Protein AF-D2C4S4-F1 (afdb_monomer_lite)

Organism: Thermotoga petrophila (strain ATCC BAA-489 / DSM 13996 / JCM 10882 / RKU-10) (NCBI:txid590168)

InterPro domains:
  I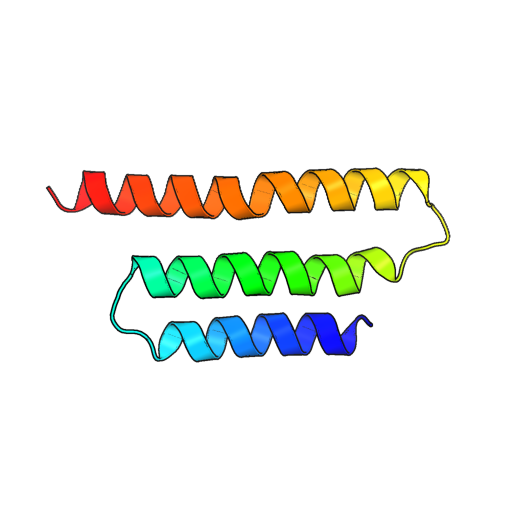PR005133 Na+/H+ antiporter subunit G [PF03334] (2-72)

Structure (mmCIF, N/CA/C/O backbone):
data_AF-D2C4S4-F1
#
_entry.id   AF-D2C4S4-F1
#
loop_
_atom_site.group_PDB
_atom_site.id
_atom_site.type_symbol
_atom_site.label_atom_id
_atom_site.label_alt_id
_atom_site.label_comp_id
_atom_site.label_asym_id
_atom_site.label_entity_id
_atom_site.label_seq_id
_atom_site.pdbx_PDB_ins_code
_atom_site.Cartn_x
_atom_site.Cartn_y
_atom_site.Cartn_z
_atom_site.occupancy
_atom_site.B_iso_or_equiv
_atom_site.auth_seq_id
_atom_site.auth_comp_id
_atom_site.auth_asym_id
_atom_site.auth_atom_id
_atom_site.pdbx_PDB_model_num
ATOM 1 N N . MET A 1 1 ? 7.531 -11.425 -9.079 1.00 86.25 1 MET A N 1
ATOM 2 C CA . MET A 1 1 ? 7.285 -10.321 -8.124 1.00 86.25 1 MET A CA 1
ATOM 3 C C . MET A 1 1 ? 5.808 -9.984 -8.006 1.00 86.25 1 MET A C 1
ATOM 5 O O . MET A 1 1 ? 5.319 -9.968 -6.887 1.00 86.25 1 MET A O 1
ATOM 9 N N . ILE A 1 2 ? 5.073 -9.850 -9.118 1.00 93.50 2 ILE A N 1
ATOM 10 C CA . ILE A 1 2 ? 3.627 -9.554 -9.097 1.00 93.50 2 ILE A CA 1
ATOM 11 C C . ILE A 1 2 ? 2.832 -10.535 -8.218 1.00 93.50 2 ILE A C 1
ATOM 13 O O . ILE A 1 2 ? 2.146 -10.099 -7.302 1.00 93.50 2 ILE A O 1
ATOM 17 N N . TYR A 1 3 ? 2.976 -11.852 -8.421 1.00 95.31 3 TYR A N 1
ATOM 18 C CA . TYR A 1 3 ? 2.260 -12.851 -7.610 1.00 95.31 3 TYR A CA 1
ATOM 19 C C . TYR A 1 3 ? 2.572 -12.757 -6.111 1.00 95.31 3 TYR A C 1
ATOM 21 O O . TYR A 1 3 ? 1.673 -12.907 -5.294 1.00 95.31 3 TYR A O 1
ATOM 29 N N . ILE A 1 4 ? 3.826 -12.465 -5.750 1.00 95.50 4 ILE A N 1
ATOM 30 C CA . ILE A 1 4 ? 4.239 -12.274 -4.352 1.00 95.50 4 ILE A CA 1
ATOM 31 C C . ILE A 1 4 ? 3.547 -11.037 -3.776 1.00 95.50 4 ILE A C 1
ATOM 33 O O . ILE A 1 4 ? 3.008 -11.107 -2.677 1.00 95.50 4 ILE A O 1
ATOM 37 N N . GLY A 1 5 ? 3.511 -9.937 -4.535 1.00 96.19 5 GLY A N 1
ATOM 38 C CA . GLY A 1 5 ? 2.807 -8.719 -4.141 1.00 96.19 5 GLY A CA 1
ATOM 39 C C . GLY A 1 5 ? 1.317 -8.963 -3.908 1.00 96.19 5 GLY A C 1
ATOM 40 O O . GLY A 1 5 ? 0.805 -8.621 -2.849 1.00 96.19 5 GLY A O 1
ATOM 41 N N . VAL A 1 6 ? 0.642 -9.641 -4.839 1.00 96.81 6 VAL A N 1
ATOM 42 C CA . VAL A 1 6 ? -0.789 -9.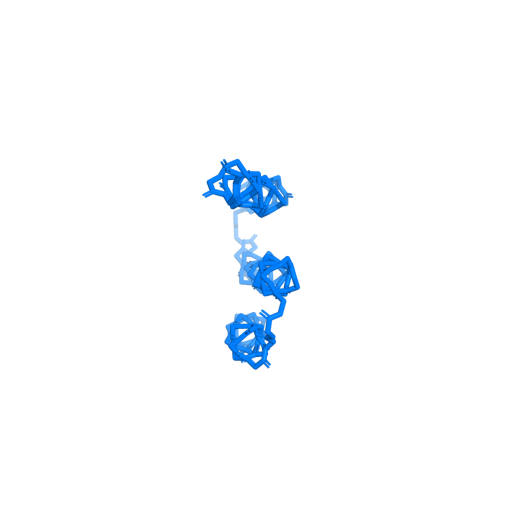973 -4.715 1.00 96.81 6 VAL A CA 1
ATOM 43 C C . VAL A 1 6 ? -1.057 -10.888 -3.518 1.00 96.81 6 VAL A C 1
ATOM 45 O O . VAL A 1 6 ? -1.980 -10.633 -2.746 1.00 96.81 6 VAL A O 1
ATOM 48 N N . VAL A 1 7 ? -0.244 -11.932 -3.327 1.00 97.19 7 VAL A N 1
ATOM 49 C CA . VAL A 1 7 ? -0.370 -12.836 -2.173 1.00 97.19 7 VAL A CA 1
ATOM 50 C C . VAL A 1 7 ? -0.154 -12.080 -0.866 1.00 97.19 7 VAL A C 1
ATOM 52 O O . VAL A 1 7 ? -0.903 -12.298 0.082 1.00 97.19 7 VAL A O 1
ATOM 55 N N . LEU A 1 8 ? 0.820 -11.169 -0.813 1.00 96.06 8 LEU A N 1
ATOM 56 C CA . LEU A 1 8 ? 1.068 -10.349 0.367 1.00 96.06 8 LEU A CA 1
ATOM 57 C C . LEU A 1 8 ? -0.161 -9.495 0.701 1.00 96.06 8 LEU A C 1
ATOM 59 O O . LEU A 1 8 ? -0.668 -9.609 1.811 1.00 96.06 8 LEU A O 1
ATOM 63 N N . MET A 1 9 ? -0.694 -8.740 -0.268 1.00 96.38 9 MET A N 1
ATOM 64 C CA . MET A 1 9 ? -1.90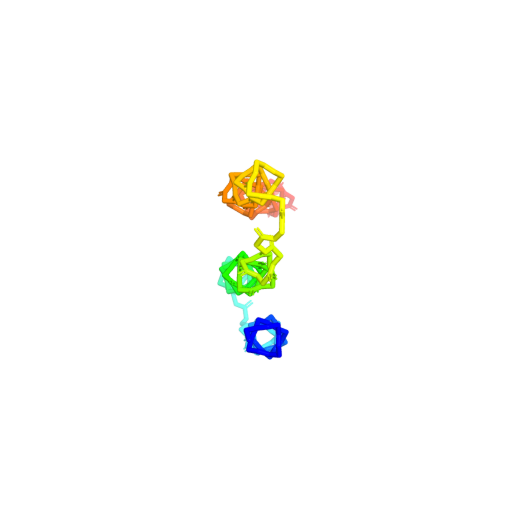8 -7.917 -0.107 1.00 96.38 9 MET A CA 1
ATOM 65 C C . MET A 1 9 ? -3.105 -8.739 0.383 1.00 96.38 9 MET A C 1
ATOM 67 O O . MET A 1 9 ? -3.815 -8.343 1.313 1.00 96.38 9 MET A O 1
ATOM 71 N N . PHE A 1 10 ? -3.293 -9.926 -0.195 1.00 97.12 10 PHE A N 1
ATOM 72 C CA . PHE A 1 10 ? -4.346 -10.846 0.219 1.00 97.12 10 PHE A CA 1
ATOM 73 C C . PHE A 1 10 ? -4.160 -11.317 1.668 1.00 97.12 10 PHE A C 1
ATOM 75 O O . PHE A 1 10 ? -5.102 -11.273 2.462 1.00 97.12 10 PHE A O 1
ATOM 82 N N . LEU A 1 11 ? -2.941 -11.717 2.042 1.00 96.19 11 LEU A N 1
ATOM 83 C CA . LEU A 1 11 ? -2.622 -12.150 3.401 1.00 96.19 11 LEU A CA 1
ATOM 84 C C . LEU A 1 11 ? -2.805 -11.023 4.419 1.00 96.19 11 LEU A C 1
ATOM 86 O O . LEU A 1 11 ? -3.415 -11.260 5.459 1.00 96.19 11 LEU A O 1
ATOM 90 N N . GLY A 1 12 ? -2.336 -9.805 4.141 1.00 94.81 12 GLY A N 1
ATOM 91 C CA . GLY A 1 12 ? -2.518 -8.670 5.050 1.00 94.81 12 GLY A CA 1
ATOM 92 C C . GLY A 1 12 ? -3.986 -8.334 5.290 1.00 94.81 12 GLY A C 1
ATOM 93 O O . GLY A 1 12 ? -4.387 -8.108 6.434 1.00 94.81 12 GLY A O 1
ATOM 94 N N . THR A 1 13 ? -4.808 -8.408 4.240 1.00 95.38 13 THR A N 1
ATOM 95 C CA . THR A 1 13 ? -6.264 -8.263 4.358 1.00 95.38 13 THR A CA 1
ATOM 96 C C . THR A 1 13 ? -6.861 -9.364 5.237 1.00 95.38 13 THR A C 1
ATOM 98 O O . THR A 1 13 ? -7.592 -9.072 6.185 1.00 95.38 13 THR A O 1
ATOM 101 N N . LEU A 1 14 ? -6.502 -10.629 4.994 1.00 96.75 14 LEU A N 1
ATOM 102 C CA . LEU A 1 14 ? -6.987 -11.766 5.782 1.00 96.75 14 LEU A CA 1
ATOM 103 C C . LEU A 1 14 ? -6.593 -11.650 7.264 1.00 96.75 14 LEU A C 1
ATOM 105 O O . LEU A 1 14 ? -7.430 -11.813 8.151 1.00 96.75 14 LEU A O 1
ATOM 109 N N . LEU A 1 15 ? -5.329 -11.322 7.542 1.00 94.44 15 LEU A N 1
ATOM 110 C CA . LEU A 1 15 ? -4.811 -11.115 8.895 1.00 94.44 15 LEU A CA 1
ATOM 111 C C . LEU A 1 15 ? -5.518 -9.959 9.608 1.00 94.44 15 LEU A C 1
ATOM 113 O O . LEU A 1 15 ? -5.789 -10.065 10.804 1.00 94.44 15 LEU A O 1
ATOM 117 N N . SER A 1 16 ? -5.853 -8.887 8.891 1.00 95.50 16 SER A N 1
ATOM 118 C CA . SER A 1 16 ? -6.607 -7.757 9.435 1.00 95.50 16 SER A CA 1
ATOM 119 C C . SER A 1 16 ? -8.027 -8.152 9.860 1.00 95.50 16 SER A C 1
ATOM 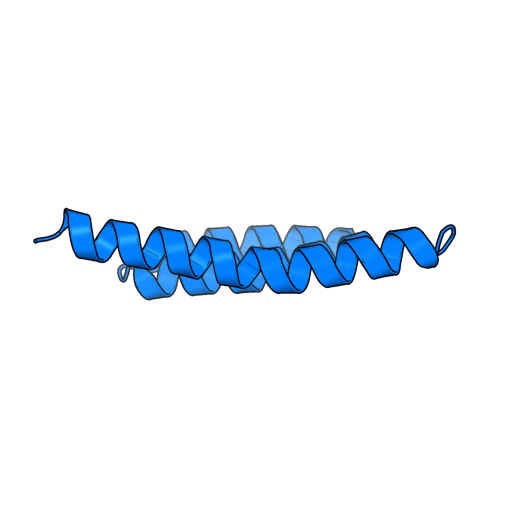121 O O . SER A 1 16 ? -8.488 -7.778 10.943 1.00 95.50 16 SER A O 1
ATOM 123 N N . LEU A 1 17 ? -8.712 -9.003 9.089 1.00 93.69 17 LEU A N 1
ATOM 124 C CA . LEU A 1 17 ? -10.039 -9.504 9.471 1.00 93.69 17 LEU A CA 1
ATOM 125 C C . LEU A 1 17 ? -10.020 -10.256 10.812 1.00 93.69 17 LEU A C 1
ATOM 127 O O . LEU A 1 17 ? -10.974 -10.145 11.582 1.00 93.69 17 LEU A O 1
ATOM 131 N N . LEU A 1 18 ? -8.914 -10.932 11.137 1.00 94.31 18 LEU A N 1
ATOM 132 C CA . LEU A 1 18 ? -8.739 -11.671 12.392 1.00 94.31 18 LEU A CA 1
ATOM 133 C C . LEU A 1 18 ? -8.424 -10.782 13.608 1.00 94.31 18 LEU A C 1
ATOM 135 O O . LEU A 1 18 ? -8.533 -11.242 14.747 1.00 94.31 18 LEU A O 1
ATOM 139 N N . LYS A 1 19 ? -8.005 -9.526 13.416 1.00 93.38 19 LYS A N 1
ATOM 140 C CA . LYS A 1 19 ? -7.707 -8.613 14.534 1.00 93.38 19 LYS A CA 1
ATOM 141 C C . LYS A 1 19 ? -8.979 -7.939 15.039 1.00 93.38 19 LYS A C 1
ATOM 143 O O . LYS A 1 19 ? -9.860 -7.616 14.253 1.00 93.38 19 LYS A O 1
ATOM 148 N N . LYS A 1 20 ? -9.083 -7.710 16.353 1.00 90.94 20 LYS A N 1
ATOM 149 C CA . LYS A 1 20 ? -10.206 -6.962 16.959 1.00 90.94 20 LYS A CA 1
ATOM 150 C C . LYS A 1 20 ? -9.933 -5.457 17.002 1.00 90.94 20 LYS A C 1
ATOM 152 O O . LYS A 1 20 ? -10.838 -4.675 16.748 1.00 90.94 20 LYS A O 1
ATOM 157 N N . ASP A 1 21 ? -8.689 -5.079 17.284 1.00 93.44 21 ASP A N 1
ATOM 158 C CA . ASP A 1 21 ? -8.253 -3.686 17.385 1.00 93.44 21 ASP A CA 1
ATOM 159 C C . ASP A 1 21 ? -8.259 -2.985 16.015 1.00 93.44 21 ASP A C 1
ATOM 161 O O . ASP A 1 21 ? -7.673 -3.488 15.053 1.00 93.44 21 ASP A O 1
ATOM 165 N N . PHE A 1 22 ? -8.931 -1.832 15.930 1.00 93.12 22 PHE A N 1
ATOM 166 C CA . PHE A 1 22 ? -9.076 -1.069 14.689 1.00 93.12 22 PHE A CA 1
ATOM 167 C C . PHE A 1 22 ? -7.749 -0.496 14.180 1.00 93.12 22 PHE A C 1
ATOM 169 O O . PHE A 1 22 ? -7.464 -0.588 12.987 1.00 93.12 22 PHE A O 1
ATOM 176 N N . PHE A 1 23 ? -6.907 0.040 15.064 1.00 93.88 23 PHE A N 1
ATOM 177 C CA . PHE A 1 23 ? -5.609 0.593 14.676 1.00 93.88 23 PHE A CA 1
ATOM 178 C C . PHE A 1 23 ? -4.684 -0.502 14.146 1.00 93.88 23 PHE A C 1
ATOM 180 O O . PHE A 1 23 ? -3.987 -0.314 13.150 1.00 93.88 23 PHE A O 1
ATOM 187 N N . LEU A 1 24 ? -4.737 -1.690 14.749 1.00 94.19 24 LEU A N 1
ATOM 188 C CA . LEU A 1 24 ? -3.987 -2.841 14.264 1.00 94.19 24 LEU A CA 1
ATOM 189 C C . LEU A 1 24 ? -4.504 -3.335 12.903 1.00 94.19 24 LEU A C 1
ATOM 191 O O . LEU A 1 24 ? -3.700 -3.720 12.05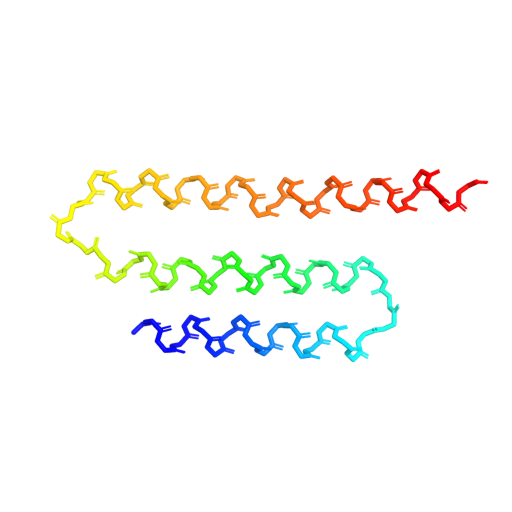3 1.00 94.19 24 LEU A O 1
ATOM 195 N N . LYS A 1 25 ? -5.826 -3.297 12.670 1.00 94.94 25 LYS A N 1
ATOM 196 C CA . LYS A 1 25 ? -6.429 -3.636 11.368 1.00 94.94 25 LYS A CA 1
ATOM 197 C C . LYS A 1 25 ? -5.894 -2.748 10.250 1.00 94.94 25 LYS A C 1
ATOM 199 O O . LYS A 1 25 ? -5.423 -3.264 9.235 1.00 94.94 25 LYS A O 1
ATOM 204 N N . ILE A 1 26 ? -5.976 -1.430 10.432 1.00 94.94 26 ILE A N 1
ATOM 205 C CA . ILE A 1 26 ? -5.556 -0.462 9.411 1.00 94.94 26 ILE A CA 1
ATOM 206 C C . ILE A 1 26 ? -4.041 -0.488 9.209 1.00 94.94 26 ILE A C 1
ATOM 208 O O . ILE A 1 26 ? -3.586 -0.368 8.079 1.00 94.94 26 ILE A O 1
ATOM 212 N N . HIS A 1 27 ? -3.259 -0.717 10.268 1.00 94.00 27 HIS A N 1
ATOM 213 C CA . HIS A 1 27 ? -1.805 -0.807 10.170 1.00 94.00 27 HIS A CA 1
ATOM 214 C C . HIS A 1 27 ? -1.367 -2.017 9.336 1.00 94.00 27 HIS A C 1
ATOM 216 O O . HIS A 1 27 ? -0.516 -1.891 8.457 1.00 94.00 27 HIS A O 1
ATOM 222 N N . LEU A 1 28 ? -1.988 -3.181 9.565 1.00 94.44 28 LEU A N 1
ATOM 223 C CA . LEU A 1 28 ? -1.708 -4.394 8.794 1.00 94.44 28 LEU A CA 1
ATOM 224 C C . LEU A 1 28 ? -2.096 -4.244 7.320 1.00 94.44 28 LEU A C 1
ATOM 226 O O . LEU A 1 28 ? -1.302 -4.607 6.454 1.00 94.44 28 LEU A O 1
ATOM 230 N N . ILE A 1 29 ? -3.277 -3.682 7.038 1.00 94.94 29 ILE A N 1
ATOM 231 C CA . ILE A 1 29 ? -3.716 -3.404 5.661 1.00 94.94 29 ILE A CA 1
ATOM 232 C C . ILE A 1 29 ? -2.753 -2.414 5.000 1.00 94.94 29 ILE A C 1
ATOM 234 O O . ILE A 1 29 ? -2.222 -2.703 3.934 1.00 94.94 29 ILE A O 1
ATOM 238 N N . GLY A 1 30 ? -2.454 -1.294 5.662 1.00 94.69 30 GLY A N 1
ATOM 239 C CA . GLY A 1 30 ? -1.602 -0.239 5.120 1.00 94.69 30 GLY A CA 1
ATOM 240 C C . GLY A 1 30 ? -0.193 -0.719 4.768 1.00 94.69 30 GLY A C 1
ATOM 241 O O . GLY A 1 30 ? 0.290 -0.443 3.668 1.00 94.69 30 GLY A O 1
ATOM 242 N N . ILE A 1 31 ? 0.462 -1.481 5.655 1.00 94.19 31 ILE A N 1
ATOM 243 C CA . ILE A 1 31 ? 1.788 -2.056 5.367 1.00 94.19 31 ILE A CA 1
ATOM 244 C C . ILE A 1 31 ? 1.698 -3.051 4.214 1.00 94.19 31 ILE A C 1
ATOM 246 O O . ILE A 1 31 ? 2.495 -2.987 3.279 1.00 94.19 31 ILE A O 1
ATOM 250 N N . SER A 1 32 ? 0.738 -3.970 4.277 1.00 96.25 32 SER A N 1
ATOM 251 C CA . SER A 1 32 ? 0.605 -5.035 3.292 1.00 96.25 32 SER A CA 1
ATOM 252 C C . SER A 1 32 ? 0.325 -4.502 1.887 1.00 96.25 32 SER A C 1
ATOM 254 O O . SER A 1 32 ? 0.955 -4.949 0.928 1.00 96.25 32 SER A O 1
ATOM 256 N N . ASP A 1 33 ? -0.565 -3.519 1.762 1.00 94.75 33 ASP A N 1
ATOM 257 C CA . ASP A 1 33 ? -0.899 -2.886 0.488 1.00 94.75 33 ASP A CA 1
ATOM 258 C C . ASP A 1 33 ? 0.263 -2.062 -0.058 1.00 94.75 33 ASP A C 1
ATOM 260 O O . ASP A 1 33 ? 0.570 -2.144 -1.248 1.00 94.75 33 ASP A O 1
ATOM 264 N N . THR A 1 34 ? 0.977 -1.326 0.799 1.00 95.38 34 THR A N 1
ATOM 265 C CA . THR A 1 34 ? 2.141 -0.536 0.369 1.00 95.38 34 THR A CA 1
ATOM 266 C C . THR A 1 34 ? 3.275 -1.447 -0.103 1.00 95.38 34 THR A C 1
ATOM 268 O O . THR A 1 34 ? 3.798 -1.272 -1.198 1.00 95.38 34 THR A O 1
ATOM 271 N N . VAL A 1 35 ? 3.641 -2.474 0.668 1.00 95.44 35 VAL A N 1
ATOM 272 C CA . VAL A 1 35 ? 4.741 -3.380 0.292 1.00 95.44 35 VAL A CA 1
ATOM 273 C C . VAL A 1 35 ? 4.352 -4.266 -0.895 1.00 95.44 35 VAL A C 1
ATOM 275 O O . VAL A 1 35 ? 5.158 -4.487 -1.801 1.00 95.44 35 VAL A O 1
ATOM 278 N N . GLY A 1 36 ? 3.111 -4.753 -0.932 1.00 96.31 36 GLY A N 1
ATOM 279 C CA . GLY A 1 36 ? 2.613 -5.576 -2.029 1.00 96.31 36 GLY A CA 1
ATOM 280 C C . GLY A 1 36 ? 2.555 -4.814 -3.352 1.00 96.31 36 GLY A C 1
ATOM 281 O O . GLY A 1 36 ? 3.038 -5.312 -4.370 1.00 96.31 36 GLY A O 1
ATOM 282 N N . SER A 1 37 ? 2.054 -3.576 -3.331 1.00 95.19 37 SER A N 1
ATOM 283 C CA . SER A 1 37 ? 2.031 -2.702 -4.509 1.00 95.19 37 SER A CA 1
ATOM 284 C C . SER A 1 37 ? 3.434 -2.323 -4.988 1.00 95.19 37 SER A C 1
ATOM 286 O O . SER A 1 37 ? 3.661 -2.302 -6.198 1.00 95.19 37 SER A O 1
ATOM 288 N N . LEU A 1 38 ? 4.409 -2.140 -4.088 1.00 95.44 38 LEU A N 1
ATOM 289 C CA . LEU A 1 38 ? 5.814 -1.956 -4.472 1.00 95.44 38 LEU A CA 1
ATOM 290 C C . LEU A 1 38 ? 6.360 -3.161 -5.246 1.00 95.44 38 LEU A C 1
ATOM 292 O O . LEU A 1 38 ? 6.970 -2.973 -6.296 1.00 95.44 38 LEU A O 1
ATOM 296 N N . PHE A 1 39 ? 6.102 -4.396 -4.802 1.00 95.25 39 PHE A N 1
ATOM 297 C CA . PHE A 1 39 ? 6.522 -5.590 -5.552 1.00 95.25 39 PHE A CA 1
ATOM 298 C C . PHE A 1 39 ? 5.891 -5.682 -6.946 1.00 95.25 39 PHE A C 1
ATOM 300 O O . PHE A 1 39 ? 6.500 -6.241 -7.862 1.00 95.25 39 PHE A O 1
ATOM 307 N N . ILE A 1 40 ? 4.678 -5.154 -7.113 1.00 95.06 40 ILE A N 1
ATOM 308 C CA . ILE A 1 40 ? 3.993 -5.107 -8.406 1.00 95.06 40 ILE A CA 1
ATOM 309 C C . ILE A 1 40 ? 4.613 -4.023 -9.295 1.00 95.06 40 ILE A C 1
ATOM 311 O O . ILE A 1 40 ? 4.997 -4.312 -10.425 1.00 95.06 40 ILE A O 1
ATOM 315 N N . VAL A 1 41 ? 4.765 -2.798 -8.783 1.00 94.50 41 VAL A N 1
ATOM 316 C CA . VAL A 1 41 ? 5.300 -1.649 -9.534 1.00 94.50 41 VAL A CA 1
ATOM 317 C C . VAL A 1 41 ? 6.751 -1.872 -9.952 1.00 94.50 41 VAL A C 1
ATOM 319 O O . VAL A 1 41 ? 7.104 -1.608 -11.098 1.00 94.50 41 VAL A O 1
ATOM 322 N N . LEU A 1 42 ? 7.569 -2.469 -9.083 1.00 92.75 42 LEU A N 1
ATOM 323 C CA . LEU A 1 42 ? 8.946 -2.856 -9.396 1.00 92.75 42 LEU A CA 1
ATOM 324 C C . LEU A 1 42 ? 9.046 -3.963 -10.456 1.00 92.75 42 LEU A C 1
ATOM 326 O O . LEU A 1 42 ? 10.143 -4.422 -10.742 1.00 92.75 42 LEU A O 1
ATOM 330 N N . ASN A 1 43 ? 7.948 -4.454 -11.030 1.00 92.50 43 ASN A N 1
ATOM 331 C CA . ASN A 1 43 ? 8.022 -5.334 -12.191 1.00 92.50 43 ASN A CA 1
ATOM 332 C C . ASN A 1 43 ? 8.127 -4.557 -13.516 1.00 92.50 43 ASN A C 1
ATOM 334 O O . ASN A 1 43 ? 8.656 -5.095 -14.483 1.00 92.50 43 ASN A O 1
ATOM 338 N N . PHE A 1 44 ? 7.699 -3.292 -13.547 1.00 89.06 44 PHE A N 1
ATOM 339 C CA . PHE A 1 44 ? 7.632 -2.467 -14.755 1.00 89.06 44 PHE A CA 1
ATOM 340 C C . PHE A 1 44 ? 8.917 -1.642 -14.946 1.00 89.06 44 PHE A C 1
ATOM 342 O O . PHE A 1 44 ? 8.932 -0.427 -14.774 1.00 89.06 44 PHE A O 1
ATOM 349 N N . TRP A 1 45 ? 10.028 -2.302 -15.281 1.00 85.62 45 TRP A N 1
ATOM 350 C CA . TRP A 1 45 ? 11.334 -1.637 -15.464 1.00 85.62 45 TRP A CA 1
ATOM 351 C C . TRP A 1 45 ? 11.512 -0.922 -16.806 1.00 85.62 45 TRP A C 1
ATOM 353 O O . TRP A 1 45 ? 12.471 -0.172 -16.961 1.00 85.62 45 TRP A O 1
ATOM 363 N N . GLU A 1 46 ? 10.610 -1.140 -17.762 1.00 90.00 46 GLU A N 1
ATOM 364 C CA . GLU A 1 46 ? 10.707 -0.558 -19.108 1.00 90.00 46 GLU A CA 1
ATOM 365 C C . GLU A 1 46 ? 10.683 0.976 -19.089 1.00 90.00 46 GLU A C 1
ATOM 367 O O . GLU A 1 46 ? 11.336 1.608 -19.915 1.00 90.00 46 GLU A O 1
ATOM 372 N N . ASP A 1 47 ? 9.995 1.576 -18.113 1.00 92.12 47 ASP A N 1
ATOM 373 C CA . ASP A 1 47 ? 9.887 3.026 -17.971 1.00 92.12 47 ASP A CA 1
ATOM 374 C C . ASP A 1 47 ? 10.266 3.469 -16.550 1.00 92.12 47 ASP A C 1
ATOM 376 O O . ASP A 1 47 ? 9.432 3.728 -15.678 1.00 92.12 47 ASP A O 1
ATOM 380 N N . VAL A 1 48 ? 11.579 3.512 -16.306 1.00 93.25 48 VAL A N 1
ATOM 381 C CA . VAL A 1 48 ? 12.178 3.765 -14.983 1.00 93.25 48 VAL A CA 1
ATOM 382 C C . VAL A 1 48 ? 11.664 5.063 -14.355 1.00 93.25 48 VAL A C 1
ATOM 384 O O . VAL A 1 48 ? 11.384 5.100 -13.157 1.00 93.25 48 VAL A O 1
ATOM 387 N N . SER A 1 49 ? 11.501 6.119 -15.158 1.00 94.38 49 SER A N 1
ATOM 388 C CA . SER A 1 49 ? 11.036 7.430 -14.690 1.00 94.38 49 SER A CA 1
ATOM 389 C C . SER A 1 49 ? 9.636 7.353 -14.068 1.00 94.38 49 SER A C 1
ATOM 391 O O . SER A 1 49 ? 9.398 7.843 -12.959 1.00 94.38 49 SER A O 1
ATOM 393 N N . ARG A 1 50 ? 8.728 6.648 -14.747 1.00 94.50 50 ARG A N 1
ATOM 394 C CA . ARG A 1 50 ? 7.358 6.410 -14.305 1.00 94.50 50 ARG A CA 1
ATOM 395 C C . ARG A 1 50 ? 7.324 5.520 -13.070 1.00 94.50 50 ARG A C 1
ATOM 397 O O . ARG A 1 50 ? 6.597 5.818 -12.126 1.00 94.50 50 ARG A O 1
ATOM 404 N N . THR A 1 51 ? 8.138 4.471 -13.045 1.00 94.75 51 THR A N 1
ATOM 405 C CA . THR A 1 51 ? 8.220 3.536 -11.915 1.00 94.75 51 THR A CA 1
ATOM 406 C C . THR A 1 51 ? 8.717 4.224 -10.647 1.00 94.75 51 THR A C 1
ATOM 408 O O . THR A 1 51 ? 8.126 4.033 -9.585 1.00 94.75 51 THR A O 1
ATOM 411 N N . ILE A 1 52 ? 9.718 5.105 -10.745 1.00 95.62 52 ILE A N 1
ATOM 412 C CA . ILE A 1 52 ? 10.189 5.916 -9.611 1.00 95.62 52 ILE A CA 1
ATOM 413 C C . ILE A 1 52 ? 9.072 6.822 -9.079 1.00 95.62 52 ILE A C 1
ATOM 415 O O . ILE A 1 52 ? 8.833 6.851 -7.871 1.00 95.62 52 ILE A O 1
ATOM 419 N N . LEU A 1 53 ? 8.352 7.525 -9.961 1.00 95.88 53 LEU A N 1
ATOM 420 C CA . LEU A 1 53 ? 7.222 8.366 -9.551 1.00 95.88 53 LEU A CA 1
ATOM 421 C C . LEU A 1 53 ? 6.134 7.552 -8.838 1.00 95.88 53 LEU A C 1
ATOM 423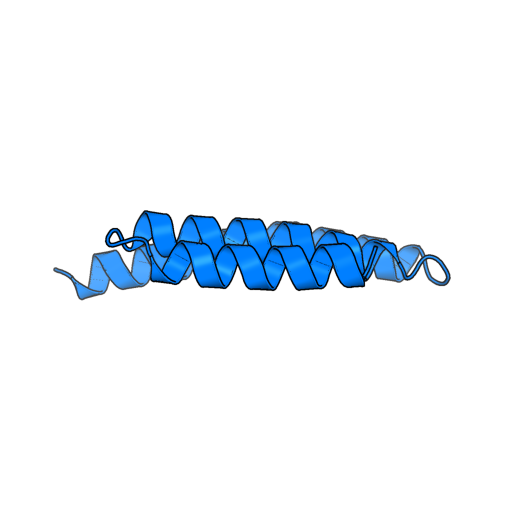 O O . LEU A 1 53 ? 5.641 7.974 -7.793 1.00 95.88 53 LEU A O 1
ATOM 427 N N . MET A 1 54 ? 5.792 6.369 -9.355 1.00 95.19 54 MET A N 1
ATOM 428 C CA . MET A 1 54 ? 4.803 5.483 -8.731 1.00 95.19 54 MET A CA 1
ATOM 429 C C . MET A 1 54 ? 5.258 4.992 -7.352 1.00 95.19 54 MET A C 1
ATOM 431 O O . MET A 1 54 ? 4.457 4.988 -6.422 1.00 95.19 54 MET A O 1
ATOM 435 N N . VAL A 1 55 ? 6.535 4.634 -7.189 1.00 95.31 55 VAL A N 1
ATOM 436 C CA . VAL A 1 55 ? 7.103 4.232 -5.891 1.00 95.31 55 VAL A CA 1
ATOM 437 C C . VAL A 1 55 ? 7.003 5.365 -4.869 1.00 95.31 55 VAL A C 1
ATOM 439 O O . VAL A 1 55 ? 6.544 5.134 -3.751 1.00 95.31 55 VAL A O 1
ATOM 442 N N . ILE A 1 56 ? 7.382 6.590 -5.246 1.00 96.12 56 ILE A N 1
ATOM 443 C CA . ILE A 1 56 ? 7.304 7.757 -4.353 1.00 96.12 56 ILE A CA 1
ATOM 444 C C . ILE A 1 56 ? 5.853 8.008 -3.932 1.00 96.12 56 ILE A C 1
ATOM 446 O O . ILE A 1 56 ? 5.574 8.162 -2.743 1.00 96.12 56 ILE A O 1
ATOM 450 N N . LEU A 1 57 ? 4.922 8.003 -4.890 1.00 95.38 57 LEU A N 1
ATOM 451 C CA . LEU A 1 57 ? 3.501 8.200 -4.609 1.00 95.38 57 LEU A CA 1
ATOM 452 C C . LEU A 1 57 ? 2.957 7.126 -3.662 1.00 95.38 57 LEU A C 1
ATOM 454 O O . LEU A 1 57 ? 2.274 7.468 -2.702 1.00 95.38 57 LEU A O 1
ATOM 458 N N . LEU A 1 58 ? 3.296 5.853 -3.878 1.00 95.00 58 LEU A N 1
ATOM 459 C CA . LEU A 1 58 ? 2.858 4.753 -3.013 1.00 95.00 58 LEU A CA 1
ATOM 460 C C . LEU A 1 58 ? 3.382 4.893 -1.579 1.00 95.00 58 LEU A C 1
ATOM 462 O O . LEU A 1 58 ? 2.617 4.725 -0.629 1.00 95.00 58 LEU A O 1
ATOM 466 N N . LEU A 1 59 ? 4.661 5.246 -1.419 1.00 94.00 59 LEU A N 1
ATOM 467 C CA . LEU A 1 59 ? 5.293 5.404 -0.106 1.00 94.00 59 LEU A CA 1
ATOM 468 C C . LEU A 1 59 ? 4.725 6.575 0.701 1.00 94.00 59 LEU A C 1
ATOM 470 O O . LEU A 1 59 ? 4.711 6.512 1.928 1.00 94.00 59 LEU A O 1
ATOM 474 N N . VAL A 1 60 ? 4.247 7.628 0.035 1.00 94.75 60 VAL A N 1
ATOM 475 C CA . VAL A 1 60 ? 3.596 8.767 0.699 1.00 94.75 60 VAL A CA 1
ATOM 476 C C . VAL A 1 60 ? 2.122 8.468 0.973 1.00 94.75 60 VAL A C 1
ATOM 478 O O . VAL A 1 60 ? 1.619 8.740 2.065 1.00 94.75 60 VAL A O 1
ATOM 481 N N . TRP A 1 61 ? 1.421 7.887 -0.001 1.00 93.12 61 TRP A N 1
ATOM 482 C CA . TRP A 1 61 ? -0.026 7.703 0.059 1.00 93.12 61 TRP A CA 1
ATOM 483 C C . TRP A 1 61 ? -0.452 6.640 1.075 1.00 93.12 61 TRP A C 1
ATOM 485 O O . TRP A 1 61 ? -1.410 6.859 1.814 1.00 93.12 61 TRP A O 1
ATOM 495 N N . GLY A 1 62 ? 0.267 5.515 1.166 1.00 89.44 62 GLY A N 1
ATOM 496 C CA . GLY A 1 62 ? -0.067 4.424 2.091 1.00 89.44 62 GLY A CA 1
ATOM 497 C C . GLY A 1 62 ? -0.161 4.873 3.562 1.00 89.44 62 GLY A C 1
ATOM 498 O O . GLY A 1 62 ? -1.213 4.697 4.195 1.00 89.44 62 GLY A O 1
ATOM 499 N N . PRO A 1 63 ? 0.889 5.509 4.118 1.00 91.12 63 PRO A N 1
ATOM 500 C CA . PRO A 1 63 ? 0.863 6.065 5.470 1.00 91.12 63 PRO A CA 1
ATOM 501 C C . PRO A 1 63 ? -0.165 7.187 5.640 1.00 91.12 63 PRO A C 1
ATOM 503 O O . PRO A 1 63 ? -0.843 7.238 6.666 1.00 91.12 63 PRO A O 1
ATOM 506 N N . PHE A 1 64 ? -0.313 8.059 4.636 1.00 94.56 64 PHE A N 1
ATOM 507 C CA . PHE A 1 64 ? -1.263 9.171 4.682 1.00 94.56 64 PHE A CA 1
ATOM 508 C C . PHE A 1 64 ? -2.710 8.683 4.828 1.00 94.56 64 PHE A C 1
ATOM 510 O O . PHE A 1 64 ? -3.416 9.120 5.736 1.00 94.56 64 PHE A O 1
ATOM 517 N N . VAL A 1 65 ? -3.140 7.729 3.998 1.00 93.69 65 VAL A N 1
ATOM 518 C CA . VAL A 1 65 ? -4.490 7.148 4.074 1.00 93.69 65 VAL A CA 1
ATOM 519 C C . VAL A 1 65 ? -4.717 6.469 5.421 1.00 93.69 65 VAL A C 1
ATOM 521 O O . VAL A 1 65 ? -5.745 6.696 6.059 1.00 93.69 65 VAL A O 1
ATOM 524 N N . SER A 1 66 ? -3.739 5.690 5.891 1.00 93.38 66 SER A N 1
ATOM 525 C CA . SER A 1 66 ? -3.821 5.020 7.195 1.00 93.38 66 SER A CA 1
ATOM 526 C C . SER A 1 66 ? -3.997 6.029 8.337 1.00 93.38 66 SER A C 1
ATOM 528 O O . SER A 1 66 ? -4.818 5.819 9.228 1.00 93.38 66 SER A O 1
ATOM 530 N N . HIS A 1 67 ? -3.276 7.153 8.287 1.00 92.94 67 HIS A N 1
ATOM 531 C CA . HIS A 1 67 ? -3.386 8.232 9.267 1.00 92.94 67 HIS A CA 1
ATOM 532 C C . HIS A 1 67 ? -4.754 8.931 9.229 1.00 92.94 67 HIS A C 1
ATOM 534 O O . HIS A 1 67 ? -5.367 9.127 10.278 1.00 92.94 67 HIS A O 1
ATOM 540 N N . VAL A 1 68 ? -5.261 9.270 8.038 1.00 95.31 68 VAL A N 1
ATOM 541 C CA . VAL A 1 68 ? -6.577 9.914 7.879 1.00 95.31 68 VAL A CA 1
ATOM 542 C C . VAL A 1 68 ? -7.695 9.015 8.406 1.00 95.31 68 VAL A C 1
ATOM 544 O O . VAL A 1 68 ? -8.544 9.479 9.163 1.00 95.31 68 VAL A O 1
ATOM 547 N N . ILE A 1 69 ? -7.675 7.721 8.074 1.00 94.12 69 ILE A N 1
ATOM 548 C CA . ILE A 1 69 ? -8.672 6.755 8.560 1.00 94.12 69 ILE A CA 1
ATOM 549 C C . ILE A 1 69 ? -8.612 6.632 10.088 1.00 94.12 69 ILE A C 1
ATOM 551 O O . ILE A 1 69 ? -9.653 6.660 10.746 1.00 94.12 69 ILE A O 1
ATOM 555 N N . ALA A 1 70 ? -7.406 6.532 10.660 1.00 93.50 70 ALA A N 1
ATOM 556 C CA . ALA A 1 70 ? -7.214 6.474 12.108 1.00 93.50 70 ALA A CA 1
ATOM 557 C C . ALA A 1 70 ? -7.810 7.704 12.809 1.00 93.50 70 ALA A C 1
ATOM 559 O O . ALA A 1 70 ? -8.536 7.564 13.791 1.00 93.50 70 ALA A O 1
ATOM 560 N N . ARG A 1 71 ? -7.539 8.898 12.272 1.00 94.12 71 ARG A N 1
ATOM 561 C CA . ARG A 1 71 ? -8.030 10.168 12.813 1.00 94.12 71 ARG A CA 1
ATOM 562 C C . ARG A 1 71 ? -9.557 10.262 12.776 1.00 94.12 71 ARG A C 1
ATOM 564 O O . ARG A 1 71 ? -10.174 10.611 13.779 1.00 94.12 71 ARG A O 1
ATOM 571 N N . MET A 1 72 ? -10.170 9.903 11.650 1.00 93.50 72 MET A N 1
ATOM 572 C CA . MET A 1 72 ? -11.631 9.911 11.510 1.00 93.50 72 MET A CA 1
ATOM 573 C C . MET A 1 72 ? -12.301 8.951 12.499 1.00 93.50 72 MET A C 1
ATOM 575 O O . MET A 1 72 ? -13.336 9.278 13.072 1.00 93.50 72 MET A O 1
ATOM 579 N N . TYR A 1 73 ? -11.699 7.783 12.739 1.00 92.38 73 TYR A N 1
ATOM 580 C CA . TYR A 1 73 ? -12.204 6.831 13.727 1.00 92.38 73 TYR A CA 1
ATOM 581 C C . TYR A 1 73 ? -12.122 7.380 15.158 1.00 92.38 73 TYR A C 1
ATOM 583 O O . TYR A 1 73 ? -13.054 7.197 15.935 1.00 92.38 73 TYR A O 1
ATOM 591 N N . THR A 1 74 ? -11.041 8.087 15.507 1.00 92.50 74 THR A N 1
ATOM 592 C CA . THR A 1 74 ? -10.926 8.723 16.829 1.00 92.50 74 THR A CA 1
ATOM 593 C C . THR A 1 74 ? -11.923 9.860 17.031 1.00 92.50 74 THR A C 1
ATOM 595 O O . THR A 1 74 ? -12.513 9.945 18.101 1.00 92.50 74 THR A O 1
ATOM 598 N N . GLU A 1 75 ? -12.141 10.703 16.017 1.00 89.75 75 GLU A N 1
ATOM 599 C CA . GLU A 1 75 ? -13.065 11.845 16.097 1.00 89.75 75 GLU A CA 1
ATOM 600 C C . GLU A 1 75 ? -14.539 11.404 16.072 1.00 89.75 75 GLU A C 1
ATOM 602 O O . GLU A 1 75 ? -15.375 12.027 16.712 1.00 89.75 75 GLU A O 1
ATOM 607 N N . GLY A 1 76 ? -14.873 10.314 15.371 1.00 77.31 76 GLY A N 1
ATOM 608 C CA . GLY A 1 76 ? -16.235 9.767 15.331 1.00 77.31 76 GLY A CA 1
ATOM 609 C C . GLY A 1 76 ? -16.611 8.873 16.520 1.00 77.31 76 GLY A C 1
ATOM 610 O O . GLY A 1 76 ? -17.767 8.476 16.634 1.00 77.31 76 GLY A O 1
ATOM 611 N N . SER A 1 77 ? -15.646 8.518 17.376 1.00 66.69 77 SER A N 1
ATOM 612 C CA . SER A 1 77 ? -15.859 7.687 18.569 1.00 66.69 77 SER A CA 1
ATOM 613 C C . SER A 1 77 ? -16.030 8.503 19.863 1.00 66.69 77 SER A C 1
ATOM 615 O O . SER A 1 77 ? -16.233 7.888 20.914 1.00 66.69 77 SER A O 1
ATOM 617 N N . SER A 1 78 ? -15.915 9.838 19.810 1.00 52.66 78 SER A N 1
ATOM 618 C CA . SER A 1 78 ? -16.184 10.756 20.932 1.00 52.66 78 SER A CA 1
ATOM 619 C C . SER A 1 78 ? -17.611 11.283 20.891 1.00 52.66 78 SER A C 1
ATOM 621 O O . SER A 1 78 ? -18.236 11.357 21.968 1.00 52.66 78 SER A O 1
#

Sequence (78 aa):
MIYIGVVLMFLGTLLSLLKKDFFLKIHLIGISDTVGSLFIVLNFWEDVSRTILMVILLLVWGPFVSHVIARMYTEGSS

Foldseek 3Di:
DLVVLVVLLVVLQVVLVVDPDPLSSLVSNLVSNLVSVLVVLVVPVVCVVVSVVVNVCSVVVSVVVSVVVVVVVVVVVD

Secondary structure (DSSP, 8-state):
-HHHHHHHHHHHHHHHHH---HHHHHHHHHHHHHHHHHHHHTT-GGGHHHHHHHHHHHHHHHHHHHHHHHHHHHHHT-

pLDDT: mean 92.98, std 6.21, range [52.66, 97.19]

Radius of gyration: 14.26 Å; chains: 1; bounding box: 28×25×40 Å